Protein AF-G0LY70-F1 (afdb_monomer)

Sequence (47 aa):
QRPWITAKQALSLDGKVAAAPGQATAITNQAARRLVHQERADYHAIV

pLDDT: mean 97.12, std 2.09, range [83.94, 98.38]

Solvent-accessible surface area (backbone atoms only — not comparable to full-atom values): 3428 Å² total; per-residue (Å²): 139,80,83,90,83,84,88,86,86,71,57,44,97,88,69,43,71,45,89,46,93,95,43,92,49,87,74,68,57,72,67,58,54,50,51,61,58,58,56,50,74,82,46,98,75,87,132

Structure (mmCIF, N/CA/C/O backbone):
data_AF-G0LY70-F1
#
_entry.id   AF-G0LY70-F1
#
loop_
_atom_site.group_PDB
_atom_site.id
_atom_site.type_symbol
_atom_site.label_atom_id
_atom_site.label_alt_id
_atom_site.label_comp_id
_atom_site.label_asym_id
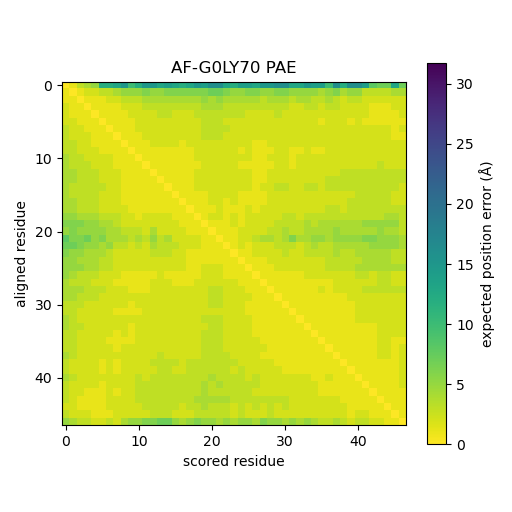_atom_site.label_entity_id
_atom_site.label_seq_id
_atom_site.pdbx_PDB_ins_code
_atom_site.Cartn_x
_atom_site.Cartn_y
_atom_site.Cartn_z
_atom_site.occupancy
_atom_site.B_iso_or_equiv
_atom_site.auth_seq_id
_atom_site.auth_comp_id
_atom_site.auth_asym_id
_atom_site.auth_atom_id
_atom_site.pdbx_PDB_model_num
ATOM 1 N N . GLN A 1 1 ? -14.543 3.459 22.903 1.00 83.94 1 GLN A N 1
ATOM 2 C CA . GLN A 1 1 ? -14.132 2.265 22.130 1.00 83.94 1 GLN A CA 1
ATOM 3 C C . GLN A 1 1 ? -13.292 2.744 20.950 1.00 83.94 1 GLN A C 1
ATOM 5 O O . GLN A 1 1 ? -13.580 3.827 20.454 1.00 83.94 1 GLN A O 1
ATOM 10 N N . ARG A 1 2 ? -12.225 2.033 20.564 1.00 95.25 2 ARG A N 1
ATOM 11 C CA . ARG A 1 2 ? -11.355 2.410 19.431 1.00 95.25 2 ARG A CA 1
ATOM 12 C C . ARG A 1 2 ? -11.510 1.372 18.311 1.00 95.25 2 ARG A C 1
ATOM 14 O O . ARG A 1 2 ? -11.614 0.194 18.651 1.00 95.25 2 ARG A O 1
ATOM 21 N N . PRO A 1 3 ? -11.544 1.771 17.028 1.00 97.19 3 PRO A N 1
ATOM 22 C CA . PRO A 1 3 ? -11.608 0.816 15.925 1.00 97.19 3 PRO A CA 1
ATOM 23 C C . PRO A 1 3 ? -10.304 0.016 15.808 1.00 97.19 3 PRO A C 1
ATOM 25 O O . PRO A 1 3 ? -9.233 0.499 16.182 1.00 97.19 3 PRO A O 1
ATOM 28 N N . TRP A 1 4 ? -10.398 -1.191 15.251 1.00 97.06 4 TRP A N 1
ATOM 29 C CA . TRP A 1 4 ? -9.234 -1.910 14.739 1.00 97.06 4 TRP A CA 1
ATOM 30 C C . TRP A 1 4 ? -8.760 -1.245 13.444 1.00 97.06 4 TRP A C 1
ATOM 32 O O . TRP A 1 4 ? -9.580 -0.954 12.572 1.00 97.06 4 TRP A O 1
ATOM 42 N N . ILE A 1 5 ? -7.455 -1.006 13.318 1.00 97.31 5 ILE A N 1
ATOM 43 C CA . ILE A 1 5 ? -6.864 -0.313 12.170 1.00 97.31 5 ILE A CA 1
ATOM 44 C C . ILE A 1 5 ? -5.863 -1.233 11.477 1.00 97.31 5 ILE A C 1
ATOM 46 O O . ILE A 1 5 ? -4.887 -1.662 12.089 1.00 9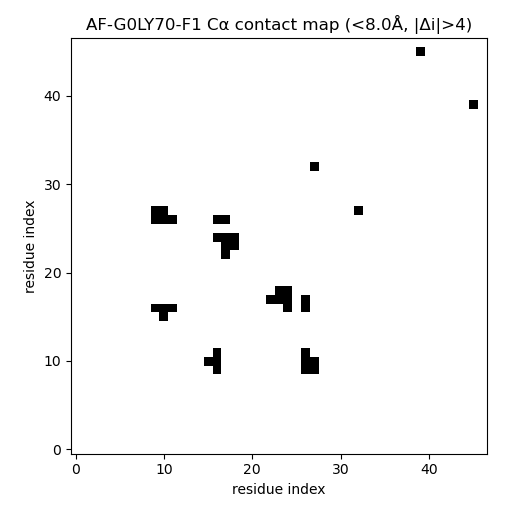7.31 5 ILE A O 1
ATOM 50 N N . THR A 1 6 ? -6.076 -1.461 10.182 1.00 97.75 6 THR A N 1
ATOM 51 C CA . THR A 1 6 ? -5.107 -2.105 9.292 1.00 97.75 6 THR A CA 1
ATOM 52 C C . THR A 1 6 ? -4.562 -1.076 8.308 1.00 97.75 6 THR A C 1
ATOM 54 O O . THR A 1 6 ? -5.330 -0.377 7.650 1.00 97.75 6 THR A O 1
ATOM 57 N N . ALA A 1 7 ? -3.239 -1.004 8.171 1.00 97.38 7 ALA A N 1
ATOM 58 C CA . ALA A 1 7 ? -2.583 -0.224 7.126 1.00 97.38 7 ALA A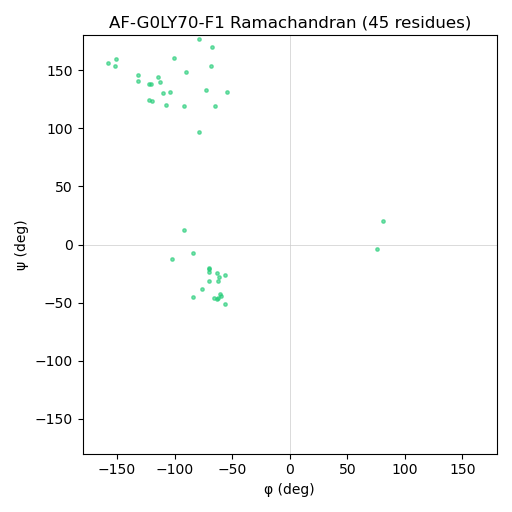 CA 1
ATOM 59 C C . ALA A 1 7 ? -2.071 -1.158 6.025 1.00 97.38 7 ALA A C 1
ATOM 61 O O . ALA A 1 7 ? -1.392 -2.142 6.316 1.00 97.38 7 ALA A O 1
ATOM 62 N N . LYS A 1 8 ? -2.363 -0.836 4.761 1.00 96.44 8 LYS A N 1
ATOM 63 C CA . LYS A 1 8 ? -1.863 -1.584 3.600 1.00 96.44 8 LYS A CA 1
ATOM 64 C C . LYS A 1 8 ? -1.044 -0.703 2.673 1.00 96.44 8 LYS A C 1
ATOM 66 O O . LYS A 1 8 ? -1.417 0.437 2.405 1.00 96.44 8 LYS A O 1
ATOM 71 N N . GLN A 1 9 ? 0.064 -1.244 2.175 1.00 97.00 9 GLN A N 1
ATOM 72 C CA . GLN A 1 9 ? 1.019 -0.532 1.329 1.00 97.00 9 GLN A CA 1
ATOM 73 C 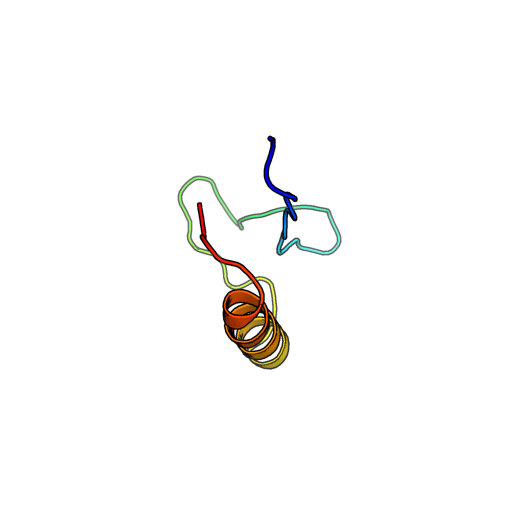C . GLN A 1 9 ? 1.370 -1.368 0.096 1.00 97.00 9 GLN A C 1
ATOM 75 O O . GLN A 1 9 ? 1.523 -2.584 0.182 1.00 97.00 9 GLN A O 1
ATOM 80 N N . ALA A 1 10 ? 1.507 -0.703 -1.052 1.00 97.75 10 ALA A N 1
ATOM 81 C CA . ALA A 1 10 ? 2.102 -1.270 -2.257 1.00 97.75 10 ALA A CA 1
ATOM 82 C C . ALA A 1 10 ? 3.478 -0.626 -2.446 1.00 97.75 10 ALA A C 1
ATOM 84 O O . ALA A 1 10 ? 3.570 0.597 -2.551 1.00 97.75 10 ALA A O 1
ATOM 85 N N . LEU A 1 11 ? 4.526 -1.448 -2.448 1.00 98.00 11 LEU A N 1
ATOM 86 C CA . LEU A 1 11 ? 5.920 -1.011 -2.461 1.00 98.00 11 LEU A CA 1
ATOM 87 C C . LEU A 1 11 ? 6.700 -1.774 -3.528 1.00 98.00 11 LEU A C 1
ATOM 89 O O . LEU A 1 11 ? 6.411 -2.943 -3.796 1.00 98.00 11 LEU A O 1
ATOM 93 N N . SER A 1 12 ? 7.669 -1.111 -4.151 1.00 98.00 12 SER A N 1
ATOM 94 C CA . SER A 1 12 ? 8.698 -1.792 -4.935 1.00 98.00 12 SER A CA 1
ATOM 95 C C . SER A 1 12 ? 9.604 -2.618 -4.014 1.00 98.00 12 SER A C 1
ATOM 97 O O . SER A 1 12 ? 9.558 -2.484 -2.789 1.00 98.00 12 SER A O 1
ATOM 99 N N . LEU A 1 13 ? 10.459 -3.465 -4.595 1.00 98.19 13 LEU A N 1
ATOM 100 C CA . LEU A 1 13 ? 11.381 -4.302 -3.817 1.00 98.19 13 LEU A CA 1
ATOM 101 C C . LEU A 1 13 ? 12.369 -3.475 -2.970 1.00 98.19 13 LEU A C 1
ATOM 103 O O . LEU A 1 13 ? 12.785 -3.917 -1.906 1.00 98.19 13 LEU A O 1
ATOM 107 N N . ASP A 1 14 ? 12.696 -2.259 -3.411 1.00 97.81 14 ASP A N 1
ATOM 108 C CA . ASP A 1 14 ? 13.519 -1.279 -2.693 1.00 97.81 14 ASP A CA 1
ATOM 109 C C . ASP A 1 14 ? 12.700 -0.307 -1.813 1.00 97.81 14 ASP A C 1
ATOM 111 O O . ASP A 1 14 ? 13.226 0.696 -1.329 1.00 97.81 14 ASP A O 1
ATOM 115 N N . GLY A 1 15 ? 11.412 -0.584 -1.584 1.00 97.81 15 GLY A N 1
ATOM 116 C CA . GLY A 1 15 ? 10.580 0.136 -0.614 1.00 97.81 15 GLY A CA 1
ATOM 117 C C . GLY A 1 15 ? 10.010 1.476 -1.093 1.00 97.81 15 GLY A C 1
ATOM 118 O O . GLY A 1 15 ? 9.639 2.311 -0.267 1.00 97.81 15 GLY A O 1
ATOM 119 N N . LYS A 1 16 ? 9.930 1.724 -2.404 1.00 97.5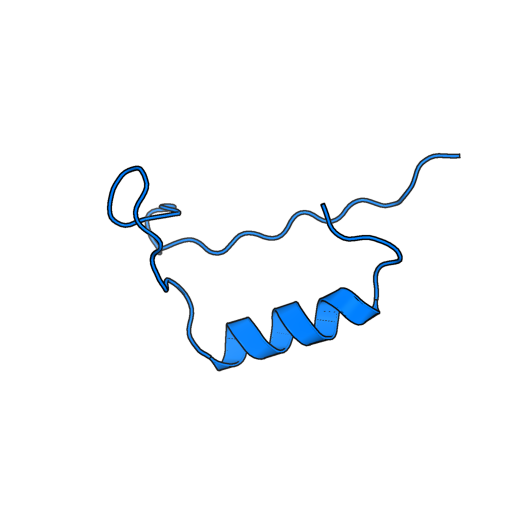6 16 LYS A N 1
ATOM 120 C CA . LYS A 1 16 ? 9.378 2.967 -2.976 1.00 97.56 16 LYS A CA 1
ATOM 121 C C . LYS A 1 16 ? 7.877 2.852 -3.225 1.00 97.56 16 LYS A C 1
ATOM 123 O O . LYS A 1 16 ? 7.373 1.790 -3.571 1.00 97.56 16 LYS A O 1
ATOM 128 N N . VAL A 1 17 ? 7.178 3.984 -3.104 1.00 97.19 17 VAL A N 1
ATOM 129 C CA . VAL A 1 17 ? 5.725 4.123 -3.350 1.00 97.19 17 VAL A CA 1
ATOM 130 C C . VAL A 1 17 ? 5.387 4.763 -4.703 1.00 97.19 17 VAL A C 1
ATOM 132 O O . VAL A 1 17 ? 4.236 4.735 -5.131 1.00 97.19 17 VAL A O 1
ATOM 135 N N . ALA A 1 18 ? 6.377 5.349 -5.377 1.00 98.06 18 ALA A N 1
ATOM 136 C CA . ALA A 1 18 ? 6.232 5.995 -6.677 1.00 98.06 18 ALA A CA 1
ATOM 137 C C . ALA A 1 18 ? 7.588 6.073 -7.392 1.00 98.06 18 ALA A C 1
ATOM 139 O O . ALA A 1 18 ? 8.630 6.082 -6.735 1.00 98.06 18 ALA A O 1
ATOM 140 N N . ALA A 1 19 ? 7.569 6.168 -8.724 1.00 97.31 19 ALA A N 1
ATOM 141 C CA . ALA A 1 19 ? 8.767 6.386 -9.538 1.00 97.31 19 ALA A CA 1
ATOM 142 C C . ALA A 1 19 ? 9.342 7.807 -9.377 1.00 97.31 19 ALA A C 1
ATOM 144 O O . ALA A 1 19 ? 10.554 7.994 -9.438 1.00 97.31 19 ALA A O 1
ATOM 145 N N . ALA A 1 20 ? 8.480 8.798 -9.131 1.00 97.69 20 ALA A N 1
ATOM 146 C CA . ALA A 1 20 ? 8.851 10.184 -8.867 1.00 97.69 20 ALA A CA 1
ATOM 147 C C . ALA A 1 20 ? 7.803 10.873 -7.965 1.00 97.69 20 ALA A C 1
ATOM 149 O O . ALA A 1 20 ? 6.658 10.410 -7.890 1.00 97.69 20 ALA A O 1
ATOM 150 N N . PRO A 1 21 ? 8.150 11.983 -7.282 1.00 96.81 21 PRO A N 1
ATOM 151 C CA . PRO A 1 21 ? 7.187 12.771 -6.514 1.00 96.81 21 PRO A CA 1
ATOM 152 C C . PRO A 1 21 ? 5.981 13.198 -7.364 1.00 96.81 21 PRO A C 1
ATOM 154 O O . PRO A 1 21 ? 6.141 13.694 -8.475 1.00 96.81 21 PRO A O 1
ATOM 157 N N . GLY A 1 22 ? 4.766 12.993 -6.848 1.00 95.88 22 GLY A N 1
ATOM 158 C CA . GLY A 1 22 ? 3.516 13.340 -7.541 1.00 95.88 22 GLY A CA 1
ATOM 159 C C . GLY A 1 22 ? 3.099 12.390 -8.673 1.00 95.88 22 GLY A C 1
ATOM 160 O O . GLY A 1 22 ? 2.015 12.557 -9.227 1.00 95.88 22 GLY A O 1
ATOM 161 N N . GLN A 1 23 ? 3.904 11.374 -9.007 1.00 97.38 23 GLN A N 1
ATOM 162 C CA . GLN A 1 23 ? 3.590 10.432 -10.080 1.00 97.38 23 GLN A CA 1
ATOM 163 C C . GLN A 1 23 ? 2.831 9.203 -9.567 1.00 97.38 23 GLN A C 1
ATOM 165 O O . GLN A 1 23 ? 3.360 8.389 -8.806 1.00 97.38 23 GLN A O 1
ATOM 170 N N . ALA A 1 24 ? 1.613 8.995 -10.070 1.00 94.94 24 ALA A N 1
ATOM 171 C CA . ALA A 1 24 ? 0.899 7.738 -9.871 1.00 94.94 24 ALA A CA 1
ATOM 172 C C . ALA A 1 24 ? 1.645 6.589 -10.573 1.00 94.94 24 ALA A C 1
ATOM 174 O O . ALA A 1 24 ? 1.820 6.603 -11.790 1.00 94.94 24 ALA A O 1
ATOM 175 N N . THR A 1 25 ? 2.084 5.592 -9.803 1.00 97.06 25 THR A N 1
ATOM 176 C CA . THR A 1 25 ? 2.877 4.461 -10.306 1.00 97.06 25 THR A CA 1
ATOM 177 C C . THR A 1 25 ? 2.169 3.147 -9.988 1.00 97.06 25 THR A C 1
ATOM 179 O O . THR A 1 25 ? 1.860 2.862 -8.832 1.00 97.06 25 THR A O 1
ATOM 182 N N . ALA A 1 26 ? 1.907 2.328 -11.007 1.00 96.44 26 ALA A N 1
ATOM 183 C CA . ALA A 1 26 ? 1.394 0.976 -10.808 1.00 96.44 26 ALA A CA 1
ATOM 184 C C . ALA A 1 26 ? 2.550 0.044 -10.410 1.00 96.44 26 ALA A C 1
ATOM 186 O O . ALA A 1 26 ? 3.290 -0.427 -11.266 1.00 96.44 26 ALA A O 1
ATOM 187 N N . ILE A 1 27 ? 2.720 -0.182 -9.107 1.00 97.69 27 ILE A N 1
ATOM 188 C CA . ILE A 1 27 ? 3.809 -1.013 -8.568 1.00 97.69 27 ILE A CA 1
ATOM 189 C C . ILE A 1 27 ? 3.452 -2.504 -8.584 1.00 97.69 27 ILE A C 1
ATOM 191 O O . ILE A 1 27 ? 4.260 -3.341 -8.974 1.00 97.69 27 ILE A O 1
ATOM 195 N N . THR A 1 28 ? 2.239 -2.850 -8.149 1.00 98.06 28 THR A N 1
ATOM 196 C CA . THR A 1 28 ? 1.756 -4.234 -8.092 1.00 98.06 28 THR A CA 1
ATOM 197 C C . THR A 1 28 ? 0.852 -4.558 -9.282 1.00 98.06 28 THR A C 1
ATOM 199 O O . THR A 1 28 ? 0.317 -3.673 -9.952 1.00 98.06 28 THR A O 1
ATOM 202 N N . ASN A 1 29 ? 0.674 -5.850 -9.563 1.00 98.12 29 ASN A N 1
ATOM 203 C CA . ASN A 1 29 ? -0.126 -6.310 -10.696 1.00 98.12 29 ASN A CA 1
ATOM 204 C C . ASN A 1 29 ? -1.649 -6.252 -10.430 1.00 98.12 29 ASN A C 1
ATOM 206 O O . ASN A 1 29 ? -2.128 -5.952 -9.332 1.00 98.12 29 ASN A O 1
ATOM 210 N N . GLN A 1 30 ? -2.440 -6.597 -11.451 1.00 98.19 30 GLN A N 1
ATOM 211 C CA . GLN A 1 30 ? -3.904 -6.595 -11.366 1.00 98.19 30 GLN A CA 1
ATOM 212 C C . GLN A 1 30 ? -4.456 -7.588 -10.327 1.00 98.19 30 GLN A C 1
ATOM 214 O O . GLN A 1 30 ? -5.502 -7.325 -9.734 1.00 98.19 30 GLN A O 1
ATOM 219 N N . ALA A 1 31 ? -3.779 -8.717 -10.090 1.00 98.38 31 ALA A N 1
ATOM 220 C CA . ALA A 1 31 ? -4.215 -9.701 -9.100 1.00 98.38 31 ALA A CA 1
ATOM 221 C C . ALA A 1 31 ? -4.145 -9.124 -7.679 1.00 98.38 31 ALA A C 1
ATOM 223 O O . ALA A 1 31 ? -5.136 -9.188 -6.952 1.00 98.38 31 ALA A O 1
ATOM 224 N N . ALA A 1 32 ? -3.036 -8.463 -7.332 1.00 98.06 32 ALA A N 1
ATOM 225 C CA . ALA A 1 32 ? -2.897 -7.749 -6.065 1.00 98.06 32 ALA A CA 1
ATOM 226 C C . ALA A 1 32 ? -3.948 -6.638 -5.924 1.00 98.06 32 ALA A C 1
ATOM 228 O O . ALA A 1 32 ? -4.577 -6.506 -4.876 1.00 98.06 32 ALA A O 1
ATOM 229 N N . ARG A 1 33 ? -4.205 -5.879 -7.001 1.00 96.81 33 ARG A N 1
ATOM 230 C CA . ARG A 1 33 ? -5.241 -4.837 -7.008 1.00 96.81 33 ARG A CA 1
ATOM 231 C C . ARG A 1 33 ? -6.632 -5.407 -6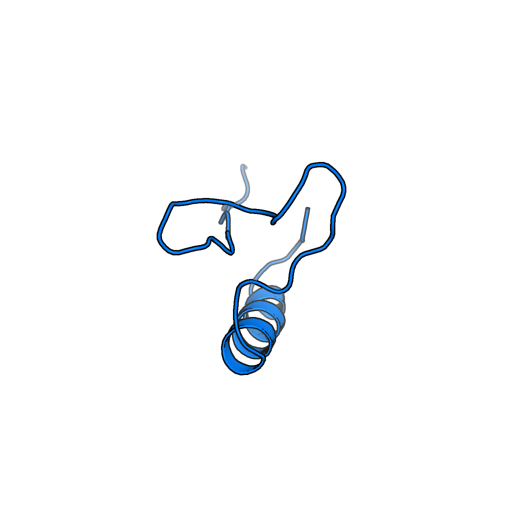.711 1.00 96.81 33 ARG A C 1
ATOM 233 O O . ARG A 1 33 ? -7.359 -4.827 -5.912 1.00 96.81 33 ARG A O 1
ATOM 240 N N . ARG A 1 34 ? -7.006 -6.541 -7.315 1.00 98.19 34 ARG A N 1
ATOM 241 C CA . ARG A 1 34 ? -8.292 -7.206 -7.033 1.00 98.19 34 ARG A CA 1
ATOM 242 C C . ARG A 1 34 ? -8.394 -7.656 -5.579 1.00 98.19 34 ARG A C 1
ATOM 244 O O . ARG 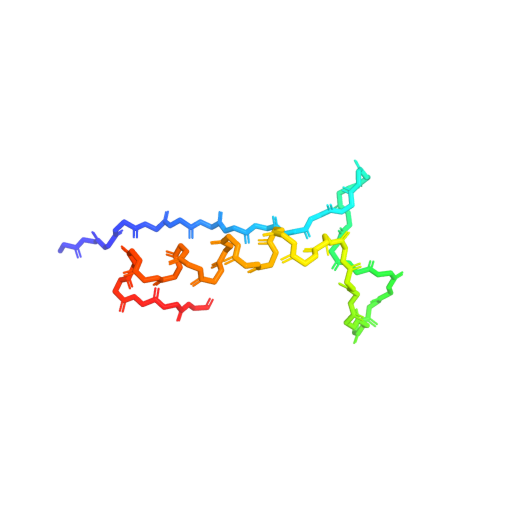A 1 34 ? -9.406 -7.366 -4.950 1.00 98.19 34 ARG A O 1
ATOM 251 N N . LEU A 1 35 ? -7.343 -8.284 -5.049 1.00 98.12 35 LEU A N 1
A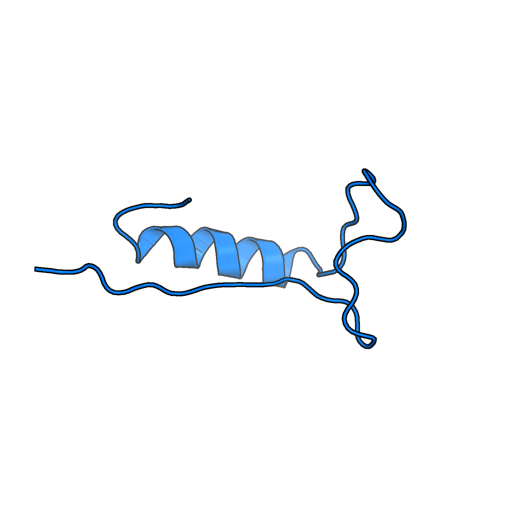TOM 252 C CA . LEU A 1 35 ? -7.304 -8.751 -3.662 1.00 98.12 35 LEU A CA 1
ATOM 253 C C . LEU A 1 35 ? -7.574 -7.607 -2.676 1.00 98.12 35 LEU A C 1
ATOM 255 O O . LEU A 1 35 ? -8.485 -7.697 -1.862 1.00 98.12 35 LEU A O 1
ATOM 259 N N . VAL A 1 36 ? -6.856 -6.485 -2.793 1.00 97.62 36 VAL A N 1
ATOM 260 C CA . VAL A 1 36 ? -7.037 -5.359 -1.859 1.00 97.62 36 VAL A CA 1
ATOM 261 C C . VAL A 1 36 ? -8.370 -4.636 -2.032 1.00 97.62 36 VAL A C 1
ATOM 263 O O . VAL A 1 36 ? -8.775 -3.919 -1.120 1.00 97.62 36 VAL A O 1
ATOM 266 N N . HIS A 1 37 ? -9.026 -4.753 -3.190 1.00 97.00 37 HIS A N 1
ATOM 267 C CA . HIS A 1 37 ? -10.385 -4.246 -3.381 1.00 97.00 37 HIS A CA 1
ATOM 268 C C . HIS A 1 37 ? -11.421 -5.153 -2.716 1.00 97.00 37 HIS A C 1
ATOM 270 O O . HIS A 1 37 ? -12.351 -4.621 -2.121 1.00 97.00 37 HIS A O 1
ATOM 276 N N . GLN A 1 38 ? -11.242 -6.476 -2.770 1.00 98.19 38 GLN A N 1
ATOM 277 C CA . GLN A 1 38 ? -12.080 -7.434 -2.038 1.00 98.19 38 GLN A CA 1
ATOM 278 C C . GLN A 1 38 ? -11.945 -7.227 -0.528 1.00 98.19 38 GLN A C 1
ATOM 280 O O . GLN A 1 38 ? -12.946 -7.050 0.150 1.00 98.19 38 GLN A O 1
ATOM 285 N N . GLU A 1 39 ? -10.711 -7.101 -0.040 1.00 97.69 39 GLU A N 1
ATOM 286 C CA . GLU A 1 39 ? -10.391 -6.843 1.369 1.00 97.69 39 GLU A CA 1
ATOM 287 C C . GLU A 1 39 ? -11.073 -5.573 1.922 1.00 97.69 39 GLU A C 1
ATOM 289 O O . GLU A 1 39 ? -11.327 -5.474 3.114 1.00 97.69 39 GLU A O 1
ATOM 294 N N . ARG A 1 40 ? -11.407 -4.572 1.083 1.00 97.81 40 ARG A N 1
ATOM 295 C CA . ARG A 1 40 ? -12.135 -3.368 1.547 1.00 97.81 40 ARG A CA 1
ATOM 296 C C . ARG A 1 40 ? -13.531 -3.692 2.080 1.00 97.81 40 ARG A C 1
ATOM 298 O O . ARG A 1 40 ? -14.041 -2.899 2.861 1.00 97.81 40 ARG A O 1
ATOM 305 N N . ALA A 1 41 ? -14.135 -4.800 1.653 1.00 97.75 41 ALA A N 1
ATOM 306 C CA . ALA A 1 41 ? -15.448 -5.226 2.126 1.00 97.75 41 ALA A CA 1
ATOM 307 C C . ALA A 1 41 ? -15.426 -5.703 3.589 1.00 97.75 41 ALA A C 1
ATOM 309 O O . ALA A 1 41 ? -16.468 -5.687 4.239 1.00 97.75 41 ALA A O 1
ATOM 310 N N . ASP A 1 42 ? -14.251 -6.063 4.115 1.00 97.88 42 ASP A N 1
ATOM 311 C CA . ASP A 1 42 ? -14.088 -6.566 5.483 1.00 97.88 42 ASP A CA 1
ATOM 312 C C . ASP A 1 42 ? -13.964 -5.436 6.524 1.00 97.88 42 ASP A C 1
ATOM 314 O O . ASP A 1 42 ? -13.963 -5.689 7.730 1.00 97.88 42 ASP A O 1
ATOM 318 N N . TYR A 1 43 ? -13.864 -4.175 6.082 1.00 97.69 43 TYR A N 1
ATOM 319 C CA . TYR A 1 43 ? -13.727 -3.007 6.953 1.00 97.69 43 TYR A CA 1
ATOM 320 C C . TYR A 1 43 ? -14.943 -2.087 6.861 1.00 97.69 43 TYR A C 1
ATOM 322 O O . TYR A 1 43 ? -15.482 -1.831 5.788 1.00 97.69 43 TYR A O 1
ATOM 330 N N . HIS A 1 44 ? -15.317 -1.491 7.994 1.00 98.00 44 HIS A N 1
ATOM 331 C CA . HIS A 1 44 ? -16.408 -0.514 8.052 1.00 98.00 44 HIS A CA 1
ATOM 332 C C . HIS A 1 44 ? -16.084 0.827 7.371 1.00 98.00 44 HIS A C 1
ATOM 334 O O . HIS A 1 44 ? -17.001 1.561 7.014 1.00 98.00 44 HIS A O 1
ATOM 340 N N . ALA A 1 45 ? -14.803 1.184 7.233 1.00 97.38 45 ALA A N 1
ATOM 341 C CA . ALA A 1 45 ? -14.376 2.459 6.662 1.00 97.38 45 ALA A CA 1
ATOM 342 C C . ALA A 1 45 ? -12.999 2.351 5.991 1.00 97.38 45 ALA A C 1
ATOM 344 O O . ALA A 1 45 ? -12.172 1.530 6.386 1.00 97.38 45 ALA A O 1
ATOM 345 N N . ILE A 1 46 ? -12.759 3.222 5.007 1.00 97.50 46 ILE A N 1
ATOM 346 C CA . ILE A 1 46 ? -11.480 3.410 4.311 1.00 97.50 46 ILE A CA 1
ATOM 347 C C . ILE A 1 46 ? -11.066 4.877 4.472 1.00 97.50 46 ILE A C 1
ATOM 349 O O . ILE A 1 46 ? -11.920 5.757 4.358 1.00 97.50 46 ILE A O 1
ATOM 353 N N . VAL A 1 47 ? -9.779 5.120 4.733 1.00 95.50 47 VAL A N 1
ATOM 354 C CA . VAL A 1 47 ? -9.167 6.447 4.936 1.00 95.50 47 VAL A CA 1
ATOM 355 C C . VAL A 1 47 ? -8.022 6.640 3.952 1.00 95.50 47 VAL A C 1
ATOM 357 O O . VAL A 1 47 ? -7.348 5.627 3.648 1.00 95.50 47 VAL A O 1
#

Organism: NCBI:txid1624

Folds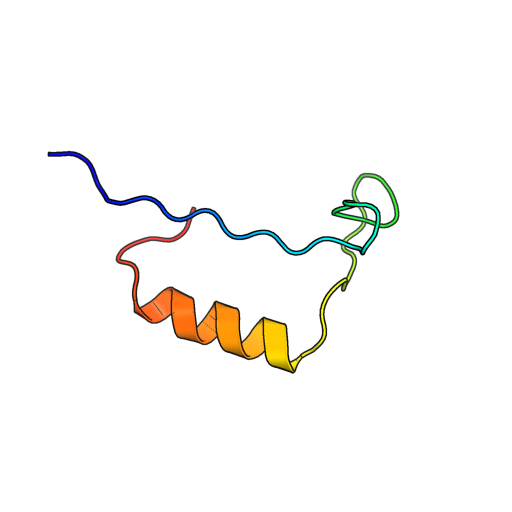eek 3Di:
DDDDDDDDAQAAPVGDRAPDPPDDDDRDDPVVVVVVVVVVVVDPDDD

Radius of gyration: 13.14 Å; Cα contacts (8 Å, |Δi|>4): 19; chains: 1; bounding box: 30×23×34 Å

Secondary structure (DSSP, 8-state):
------------TTS-S-SSTT-----S-HHHHHHHHHGGGGSS---

InterPro domains:
  IPR002734 Bacterial bifunctional deaminase-reductase, C-terminal [PF01872] (3-47)
  IPR024072 Dihydrofolate reductase-like domain superfamily [G3DSA:3.40.430.10] (1-47)
  IPR024072 Dihydrofolate reductase-like domain superfamily [SSF53597] (1-47)

Mean predicted aligned error: 2.41 Å